Protein AF-A0AAC9N7J7-F1 (afdb_monomer_lite)

Structure (mmCIF, N/CA/C/O backbone):
data_AF-A0AAC9N7J7-F1
#
_entry.id   AF-A0AAC9N7J7-F1
#
loop_
_atom_site.group_PDB
_atom_site.id
_atom_site.type_symbol
_atom_site.label_atom_id
_atom_site.label_alt_id
_atom_site.label_comp_id
_atom_site.label_asym_id
_atom_site.label_entity_id
_atom_site.label_seq_id
_atom_site.pdbx_PDB_ins_code
_atom_site.Cartn_x
_atom_site.Cartn_y
_atom_site.Cartn_z
_atom_site.occupancy
_atom_site.B_iso_or_equiv
_atom_site.auth_seq_id
_atom_site.auth_comp_id
_atom_site.auth_asym_id
_atom_site.auth_atom_id
_atom_site.pdbx_PDB_model_num
ATOM 1 N N . MET A 1 1 ? -11.333 -15.635 13.994 1.00 52.50 1 MET A N 1
ATOM 2 C CA . MET A 1 1 ? -11.514 -14.474 13.108 1.00 52.50 1 MET A CA 1
ATOM 3 C C . MET A 1 1 ? -12.584 -13.625 13.733 1.00 52.50 1 MET A C 1
ATOM 5 O O . MET A 1 1 ? -13.675 -14.127 13.961 1.00 52.50 1 MET A O 1
ATOM 9 N N . SER A 1 2 ? -12.207 -12.418 14.103 1.00 63.62 2 SER A N 1
ATOM 10 C CA . SER A 1 2 ? -13.081 -11.397 14.640 1.00 63.62 2 SER A CA 1
ATOM 11 C C . SER A 1 2 ? -12.754 -10.118 13.852 1.00 63.62 2 SER A C 1
ATOM 13 O O . SER A 1 2 ? -11.612 -9.955 13.396 1.00 63.62 2 SER A O 1
ATOM 15 N N . GLY A 1 3 ? -13.783 -9.338 13.547 1.00 78.00 3 GLY A N 1
ATOM 16 C CA . GLY A 1 3 ? -13.845 -8.346 12.479 1.00 78.00 3 GLY A CA 1
ATOM 17 C C . GLY A 1 3 ? -14.853 -8.775 11.411 1.00 78.00 3 GLY A C 1
ATOM 18 O O . GLY A 1 3 ? -15.411 -9.873 11.491 1.00 78.00 3 GLY A O 1
ATOM 19 N N . GLY A 1 4 ? -15.041 -7.954 10.379 1.00 89.75 4 GLY A N 1
ATOM 20 C CA . GLY A 1 4 ? -15.903 -8.240 9.228 1.00 89.75 4 GLY A CA 1
ATOM 21 C C . GLY A 1 4 ? -17.071 -7.271 9.038 1.00 89.75 4 GLY A C 1
ATOM 22 O O . GLY A 1 4 ? -17.867 -7.472 8.125 1.00 89.75 4 GLY A O 1
ATOM 23 N N . ALA A 1 5 ? -17.165 -6.205 9.837 1.00 94.62 5 ALA A N 1
ATOM 24 C CA . ALA A 1 5 ? -18.116 -5.113 9.622 1.00 94.62 5 ALA A CA 1
ATOM 25 C C . ALA A 1 5 ? -17.969 -4.461 8.231 1.00 94.62 5 ALA A C 1
ATOM 27 O O . ALA A 1 5 ? -18.942 -3.932 7.692 1.00 94.62 5 ALA A O 1
ATOM 28 N N . PHE A 1 6 ? -16.771 -4.518 7.639 1.00 96.00 6 PHE A N 1
ATOM 29 C CA . PHE A 1 6 ? -16.470 -4.019 6.296 1.00 96.00 6 PHE A CA 1
ATOM 30 C C . PHE A 1 6 ? -16.086 -5.114 5.295 1.00 96.00 6 PHE A C 1
ATOM 32 O O . PHE A 1 6 ? -15.389 -4.823 4.324 1.00 96.00 6 PHE A O 1
ATOM 39 N N . ASP A 1 7 ? -16.505 -6.363 5.501 1.00 95.81 7 ASP A N 1
ATOM 40 C CA . ASP A 1 7 ? -16.189 -7.488 4.603 1.00 95.81 7 ASP A CA 1
ATOM 41 C C . ASP A 1 7 ? -14.679 -7.664 4.347 1.00 95.81 7 ASP A C 1
ATOM 43 O O . ASP A 1 7 ? -14.261 -8.029 3.249 1.00 95.81 7 ASP A O 1
ATOM 47 N N . TYR A 1 8 ? -13.841 -7.352 5.340 1.00 93.50 8 TYR A N 1
ATOM 48 C CA . TYR A 1 8 ? -12.380 -7.427 5.238 1.00 93.50 8 TYR A CA 1
ATOM 49 C C . TYR A 1 8 ? -11.752 -6.553 4.128 1.00 93.50 8 TYR A C 1
ATOM 51 O O . TYR A 1 8 ? -10.622 -6.791 3.693 1.00 93.50 8 TYR A O 1
ATOM 59 N N . LYS A 1 9 ? -12.449 -5.494 3.690 1.00 95.75 9 LYS A N 1
ATOM 60 C CA . LYS A 1 9 ? -12.001 -4.596 2.608 1.00 95.75 9 LYS A CA 1
ATOM 61 C C . LYS A 1 9 ? -10.707 -3.830 2.902 1.00 95.75 9 LYS A C 1
ATOM 63 O O . LYS A 1 9 ? -10.108 -3.298 1.972 1.00 95.75 9 LYS A O 1
ATOM 68 N N . GLN A 1 10 ? -10.227 -3.799 4.145 1.00 95.88 10 GLN A N 1
ATOM 69 C CA . GLN A 1 10 ? -8.891 -3.290 4.470 1.00 95.88 10 GLN A CA 1
ATOM 70 C C . GLN A 1 10 ? -7.780 -4.021 3.704 1.00 95.88 10 GLN A C 1
ATOM 72 O O . GLN A 1 10 ? -6.799 -3.388 3.327 1.00 95.88 10 GLN A O 1
ATOM 77 N N . TYR A 1 11 ? -7.941 -5.313 3.392 1.00 96.44 11 TYR A N 1
ATOM 78 C CA . TYR A 1 11 ? -6.942 -6.033 2.598 1.00 96.44 11 TYR A CA 1
ATOM 79 C C . TYR A 1 11 ? -6.872 -5.522 1.161 1.00 96.44 11 TYR A C 1
ATOM 81 O O . TYR A 1 11 ? -5.785 -5.463 0.604 1.00 96.44 11 TYR A O 1
ATOM 89 N N . HIS A 1 12 ? -7.979 -5.037 0.595 1.00 98.12 12 HIS A N 1
ATOM 90 C CA . HIS A 1 12 ? -7.940 -4.380 -0.711 1.00 98.12 12 HIS A CA 1
ATOM 91 C C . HIS A 1 12 ? -7.194 -3.045 -0.660 1.00 98.12 12 HIS A C 1
ATOM 93 O O . HIS A 1 12 ? -6.482 -2.706 -1.598 1.00 98.12 12 HIS A O 1
ATOM 99 N N . ILE A 1 13 ? -7.296 -2.293 0.443 1.00 98.38 13 ILE A N 1
ATOM 100 C CA . ILE A 1 13 ? -6.480 -1.081 0.635 1.00 98.38 13 ILE A CA 1
ATOM 101 C C . ILE 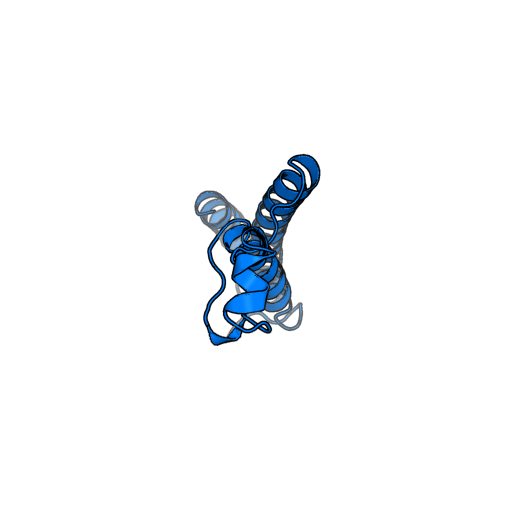A 1 13 ? -4.992 -1.455 0.664 1.00 98.38 13 ILE A C 1
ATOM 103 O O . ILE A 1 13 ? -4.183 -0.774 0.027 1.00 98.38 13 ILE A O 1
ATOM 107 N N . ARG A 1 14 ? -4.655 -2.561 1.342 1.00 98.44 14 ARG A N 1
ATOM 108 C CA . ARG A 1 14 ? -3.295 -3.103 1.373 1.00 98.44 14 ARG A CA 1
ATOM 109 C C . ARG A 1 14 ? -2.782 -3.470 -0.013 1.00 98.44 14 ARG A C 1
ATOM 111 O O . ARG A 1 14 ? -1.750 -2.962 -0.439 1.00 98.44 14 ARG A O 1
ATOM 118 N N . GLU A 1 15 ? -3.538 -4.291 -0.733 1.00 98.50 15 GLU A N 1
ATOM 119 C CA . GLU A 1 15 ? -3.221 -4.722 -2.099 1.00 98.50 15 GLU A CA 1
ATOM 120 C C . GLU A 1 15 ? -2.972 -3.523 -3.024 1.00 98.50 15 GLU A C 1
ATOM 122 O O . GLU A 1 15 ? -2.013 -3.517 -3.800 1.00 98.50 15 GLU A O 1
ATOM 127 N N . ILE A 1 16 ? -3.794 -2.473 -2.914 1.00 98.62 16 ILE A N 1
ATOM 128 C CA . ILE A 1 16 ? -3.629 -1.249 -3.704 1.00 98.62 16 ILE A CA 1
ATOM 129 C C . ILE A 1 16 ? -2.303 -0.566 -3.365 1.00 98.62 16 ILE A C 1
ATOM 131 O O . ILE A 1 16 ? -1.530 -0.266 -4.276 1.00 98.62 16 ILE A O 1
ATOM 135 N N . HIS A 1 17 ? -2.003 -0.311 -2.087 1.00 98.44 17 HIS A N 1
ATOM 136 C CA . HIS A 1 17 ? -0.769 0.406 -1.759 1.00 98.44 17 HIS A CA 1
ATOM 137 C C . HIS A 1 17 ? 0.490 -0.432 -2.007 1.00 98.44 17 HIS A C 1
ATOM 139 O O . HIS A 1 17 ? 1.523 0.131 -2.353 1.00 98.44 17 HIS A O 1
ATOM 145 N N . GLU A 1 18 ? 0.425 -1.759 -1.863 1.00 98.50 18 GLU A N 1
ATOM 146 C CA . GLU A 1 18 ? 1.513 -2.677 -2.225 1.00 98.50 18 GLU A CA 1
ATOM 147 C C . GLU A 1 18 ? 1.758 -2.682 -3.735 1.00 98.50 18 GLU A C 1
ATOM 149 O O . GLU A 1 18 ? 2.908 -2.653 -4.168 1.00 98.50 18 GLU A O 1
ATOM 154 N N . THR A 1 19 ? 0.695 -2.619 -4.540 1.00 98.44 19 THR A N 1
ATOM 155 C CA . THR A 1 19 ? 0.810 -2.477 -5.997 1.00 98.44 19 THR A CA 1
ATOM 156 C C . THR A 1 19 ? 1.497 -1.160 -6.362 1.00 98.44 19 THR A C 1
ATOM 158 O O . THR A 1 19 ? 2.467 -1.162 -7.116 1.00 98.44 19 THR A O 1
ATOM 161 N N . ILE A 1 20 ? 1.056 -0.035 -5.783 1.00 98.19 20 ILE A N 1
ATOM 162 C CA . ILE A 1 20 ? 1.664 1.284 -6.036 1.00 98.19 20 ILE A CA 1
ATOM 163 C C . ILE A 1 20 ? 3.137 1.298 -5.595 1.00 98.19 20 ILE A C 1
ATOM 165 O O . ILE A 1 20 ? 3.991 1.810 -6.320 1.00 98.19 20 ILE A O 1
ATOM 169 N N . GLN A 1 21 ? 3.447 0.714 -4.434 1.00 98.38 21 GLN A N 1
ATOM 170 C CA . GLN A 1 21 ? 4.816 0.570 -3.932 1.00 98.38 21 GLN A CA 1
ATOM 171 C C . GLN A 1 21 ? 5.677 -0.258 -4.894 1.00 98.38 21 GLN A C 1
ATOM 173 O O . GLN A 1 21 ? 6.793 0.148 -5.207 1.00 98.38 21 GLN A O 1
ATOM 178 N N . GLY A 1 22 ? 5.159 -1.378 -5.403 1.00 97.31 22 GLY A N 1
ATOM 179 C CA . GLY A 1 22 ? 5.863 -2.223 -6.365 1.00 97.31 22 GLY A CA 1
ATOM 180 C C . GLY A 1 22 ? 6.178 -1.494 -7.671 1.00 97.31 22 GLY A C 1
ATOM 181 O O . GLY A 1 22 ? 7.296 -1.596 -8.172 1.00 97.31 22 GLY A O 1
ATOM 182 N N . GLU A 1 23 ? 5.235 -0.712 -8.199 1.00 96.44 23 GLU A N 1
ATOM 183 C CA . GLU A 1 23 ? 5.475 0.112 -9.389 1.00 96.44 23 GLU A CA 1
ATOM 184 C C . GLU A 1 23 ? 6.524 1.200 -9.123 1.00 96.44 23 GLU A C 1
ATOM 186 O O . GLU A 1 23 ? 7.470 1.344 -9.897 1.00 96.44 23 GLU A O 1
ATOM 191 N N . LEU A 1 24 ? 6.430 1.900 -7.986 1.00 97.00 24 LEU A N 1
ATOM 192 C CA . LEU A 1 24 ? 7.418 2.900 -7.572 1.00 97.00 24 LEU A CA 1
ATOM 193 C C . LEU A 1 24 ? 8.827 2.299 -7.437 1.00 97.00 24 LEU A C 1
ATOM 195 O O . LEU A 1 24 ? 9.812 2.909 -7.848 1.00 97.00 24 LEU A O 1
ATOM 199 N N . GLU A 1 25 ? 8.940 1.102 -6.867 1.00 96.06 25 GLU A N 1
ATOM 200 C CA . GLU A 1 25 ? 10.222 0.432 -6.661 1.00 96.06 25 GLU A CA 1
ATOM 201 C C . GLU A 1 25 ? 10.863 -0.070 -7.949 1.00 96.06 25 GLU A C 1
ATOM 203 O O . GLU A 1 25 ? 12.084 -0.237 -7.972 1.00 96.06 25 GLU A O 1
ATOM 208 N N . LYS A 1 26 ? 10.079 -0.349 -8.991 1.00 95.31 26 LYS A N 1
ATOM 209 C CA . LYS A 1 26 ? 10.599 -0.784 -10.291 1.00 95.31 26 LYS A CA 1
ATOM 210 C C . LYS A 1 26 ? 11.213 0.370 -11.076 1.00 95.31 26 LYS A C 1
ATOM 212 O O . LYS 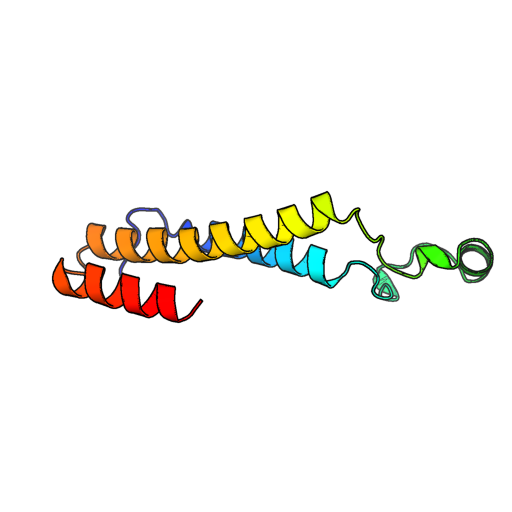A 1 26 ? 12.175 0.126 -11.797 1.00 95.31 26 LYS A O 1
ATOM 217 N N . MET A 1 27 ? 10.698 1.594 -10.936 1.00 94.44 27 MET A N 1
ATOM 218 C CA . MET A 1 27 ? 11.119 2.757 -11.731 1.00 94.44 27 MET A CA 1
ATOM 219 C C . MET A 1 27 ? 12.644 2.921 -11.769 1.00 94.44 27 MET A C 1
ATOM 221 O O . MET A 1 27 ? 13.320 2.934 -10.739 1.00 94.44 27 MET A O 1
ATOM 225 N N . GLY A 1 28 ? 13.198 3.028 -12.977 1.00 92.12 28 GLY A N 1
ATOM 226 C CA . GLY A 1 28 ? 14.634 3.181 -13.209 1.00 92.12 28 GLY A CA 1
ATOM 227 C C . GLY A 1 28 ? 15.482 1.928 -12.969 1.00 92.12 28 GLY A C 1
ATOM 228 O O . GLY A 1 28 ? 16.684 1.967 -13.236 1.00 92.12 28 GLY A O 1
ATOM 229 N N . LYS A 1 29 ? 14.907 0.816 -12.494 1.00 95.12 29 LYS A N 1
ATOM 230 C CA . LYS A 1 29 ? 15.632 -0.451 -12.330 1.00 95.12 29 LYS A CA 1
ATOM 231 C C . LYS A 1 29 ? 15.662 -1.252 -13.633 1.00 95.12 29 LYS A C 1
ATOM 233 O O . LYS A 1 29 ? 14.728 -1.139 -14.430 1.00 95.12 29 LYS A O 1
ATOM 238 N N . PRO A 1 30 ? 16.679 -2.108 -13.828 1.00 95.62 30 PRO A N 1
ATOM 239 C CA . PRO A 1 30 ? 16.706 -3.053 -14.936 1.00 95.62 30 PRO A CA 1
ATOM 240 C C . PRO A 1 30 ? 15.478 -3.959 -14.940 1.00 95.62 30 PRO A C 1
ATOM 242 O O . PRO A 1 30 ? 15.063 -4.470 -13.895 1.00 95.62 30 PRO A O 1
ATOM 245 N N . LYS A 1 31 ? 14.921 -4.170 -16.128 1.00 94.88 31 LYS A N 1
ATOM 246 C CA . LYS A 1 31 ? 13.871 -5.157 -16.366 1.00 94.88 31 LYS A CA 1
ATOM 247 C C . LYS A 1 31 ? 14.431 -6.570 -16.227 1.00 94.88 31 LYS A C 1
ATOM 249 O O . LYS A 1 31 ? 15.610 -6.820 -16.493 1.00 94.88 31 LYS A O 1
ATOM 254 N N . SER A 1 32 ? 13.584 -7.504 -15.800 1.00 93.88 32 SER A N 1
ATOM 255 C CA . SER A 1 32 ? 13.945 -8.920 -15.827 1.00 93.88 32 SER A CA 1
ATOM 256 C C . SER A 1 32 ? 13.966 -9.432 -17.271 1.00 93.88 32 SER A C 1
ATOM 258 O O . SER A 1 32 ? 13.405 -8.801 -18.163 1.00 93.88 32 SER A O 1
ATOM 260 N N . LYS A 1 33 ? 14.571 -10.601 -17.514 1.00 90.88 33 LYS A N 1
ATOM 261 C CA . LYS A 1 33 ? 14.543 -11.217 -18.852 1.00 90.88 33 LYS A CA 1
ATOM 262 C C . LYS A 1 33 ? 13.123 -11.497 -19.346 1.00 90.88 33 LYS A C 1
ATOM 264 O O . LYS A 1 33 ? 12.900 -11.415 -20.546 1.00 90.88 33 LYS A O 1
ATOM 269 N N . ASP A 1 34 ? 12.201 -11.792 -18.434 1.00 93.19 34 ASP A N 1
ATOM 270 C CA . ASP A 1 34 ? 10.807 -12.092 -18.765 1.00 93.19 34 ASP A CA 1
ATOM 271 C C . ASP A 1 34 ? 10.012 -10.821 -19.121 1.00 93.19 34 ASP A C 1
ATOM 273 O O . ASP A 1 34 ? 9.001 -10.901 -19.813 1.00 93.19 34 ASP A O 1
ATOM 277 N N . ASP A 1 35 ? 10.490 -9.645 -18.697 1.00 92.94 35 ASP A N 1
ATOM 278 C CA . ASP A 1 35 ? 9.893 -8.338 -19.005 1.00 92.94 35 ASP A CA 1
ATOM 279 C C . ASP A 1 35 ? 10.473 -7.696 -20.284 1.00 92.94 35 ASP A C 1
ATOM 281 O O . ASP A 1 35 ? 9.959 -6.684 -20.772 1.00 92.94 35 ASP A O 1
ATOM 285 N N . LEU A 1 36 ? 11.570 -8.243 -20.821 1.00 93.50 36 LEU A N 1
ATOM 286 C CA . LEU A 1 36 ? 12.169 -7.790 -22.075 1.00 93.50 36 LEU A CA 1
ATOM 287 C C . LEU A 1 36 ? 11.432 -8.429 -23.259 1.00 93.50 36 LEU A C 1
ATOM 289 O O . LEU A 1 36 ? 11.231 -9.638 -23.310 1.00 93.50 36 LEU A O 1
ATOM 293 N N . TYR A 1 37 ? 11.059 -7.611 -24.241 1.00 90.12 37 TYR A N 1
ATOM 294 C CA . TYR A 1 37 ? 10.302 -8.040 -25.424 1.00 90.12 37 TYR A CA 1
ATOM 295 C C . TYR A 1 37 ? 11.112 -7.947 -26.727 1.00 90.12 37 TYR A C 1
ATOM 297 O O . TYR A 1 37 ? 10.709 -8.507 -27.747 1.00 90.12 37 TYR A O 1
ATOM 305 N N . GLY A 1 38 ? 12.238 -7.226 -26.705 1.00 89.56 38 GLY A N 1
ATOM 306 C CA . GLY A 1 38 ? 13.149 -7.067 -27.836 1.00 89.56 38 GLY A CA 1
ATOM 307 C C . GLY A 1 38 ? 14.255 -8.124 -27.874 1.00 89.56 38 GLY A C 1
ATOM 308 O O . GLY A 1 38 ? 14.529 -8.814 -26.892 1.00 89.56 38 GLY A O 1
ATOM 309 N N . ASN A 1 39 ? 14.918 -8.236 -29.023 1.00 92.44 39 ASN A N 1
ATOM 310 C CA . ASN A 1 39 ? 16.170 -8.979 -29.154 1.00 92.44 39 ASN A CA 1
ATOM 311 C C . ASN A 1 39 ? 17.376 -8.085 -28.792 1.00 92.44 39 ASN A C 1
ATOM 313 O O . ASN A 1 39 ? 17.219 -6.913 -28.460 1.00 92.44 39 ASN A O 1
ATOM 317 N N . GLU A 1 40 ? 18.588 -8.636 -28.859 1.00 91.81 40 GLU A N 1
ATOM 318 C CA . GLU A 1 40 ? 19.823 -7.896 -28.561 1.00 91.81 40 GLU A CA 1
ATOM 319 C C . GLU A 1 40 ? 19.980 -6.645 -29.445 1.00 91.81 40 GLU A C 1
ATOM 321 O O . GLU A 1 40 ? 20.167 -5.553 -28.918 1.00 91.81 40 GLU A O 1
ATOM 326 N N . GLU A 1 41 ? 19.762 -6.769 -30.760 1.00 95.56 41 GLU A N 1
ATOM 327 C CA . GLU A 1 41 ? 19.834 -5.651 -31.719 1.00 95.56 41 GLU A CA 1
ATOM 328 C C . GLU A 1 41 ? 18.845 -4.514 -31.386 1.00 95.56 41 GLU A C 1
ATOM 330 O O . GLU A 1 41 ? 19.162 -3.333 -31.537 1.00 95.56 41 GLU A O 1
ATOM 335 N N . TYR A 1 42 ? 17.648 -4.846 -30.888 1.00 95.12 42 TYR A N 1
ATOM 336 C CA . TYR A 1 42 ? 16.669 -3.856 -30.438 1.00 95.12 42 TYR A CA 1
ATOM 337 C C . TYR A 1 42 ? 17.222 -3.014 -29.284 1.00 95.12 42 TYR A C 1
ATOM 339 O O . TYR A 1 42 ? 17.179 -1.785 -29.336 1.00 95.12 42 TYR A O 1
ATOM 347 N N . TYR A 1 43 ? 17.773 -3.661 -28.256 1.00 94.62 43 TYR A N 1
ATOM 348 C CA . TYR A 1 43 ? 18.283 -2.966 -27.074 1.00 94.62 43 TYR A CA 1
ATOM 349 C C . TYR A 1 43 ? 19.644 -2.298 -27.295 1.00 94.62 43 TYR A C 1
ATOM 351 O O . TYR A 1 43 ? 19.966 -1.356 -26.578 1.00 94.62 43 TYR A O 1
ATOM 359 N N . GLU A 1 44 ? 20.417 -2.699 -28.308 1.00 95.00 44 GLU A N 1
ATOM 360 C CA . GLU A 1 44 ? 21.567 -1.909 -28.774 1.00 95.00 44 GLU A CA 1
ATOM 361 C C . GLU A 1 44 ? 21.129 -0.541 -29.318 1.00 95.00 44 GLU A C 1
ATOM 363 O O . GLU A 1 44 ? 21.818 0.462 -29.117 1.00 95.00 44 GLU A O 1
ATOM 368 N N . LYS A 1 45 ? 19.970 -0.487 -29.988 1.00 96.75 45 LYS A N 1
ATOM 369 C CA . LYS A 1 45 ? 19.402 0.749 -30.537 1.00 96.75 45 LYS A CA 1
ATOM 370 C C . LYS A 1 45 ? 18.642 1.580 -29.497 1.00 96.75 45 LYS A C 1
ATOM 372 O O . LYS A 1 45 ? 18.649 2.805 -29.607 1.00 96.75 45 LYS A O 1
ATOM 377 N N . TYR A 1 46 ? 18.014 0.924 -28.522 1.00 94.94 46 TYR A N 1
ATOM 378 C CA . TYR A 1 46 ? 17.201 1.541 -27.465 1.00 94.94 46 TYR A CA 1
ATOM 379 C C . TYR A 1 46 ? 17.656 1.084 -26.064 1.00 94.94 46 TYR A C 1
ATOM 381 O O . TYR A 1 46 ? 16.905 0.410 -25.348 1.00 94.94 46 TYR A O 1
ATOM 389 N N . PRO A 1 47 ? 18.900 1.396 -25.652 1.00 93.81 47 PRO A N 1
ATOM 390 C CA . PRO A 1 47 ? 19.461 0.922 -24.384 1.00 93.81 47 PRO A CA 1
ATOM 391 C C . PRO A 1 47 ? 18.706 1.444 -23.153 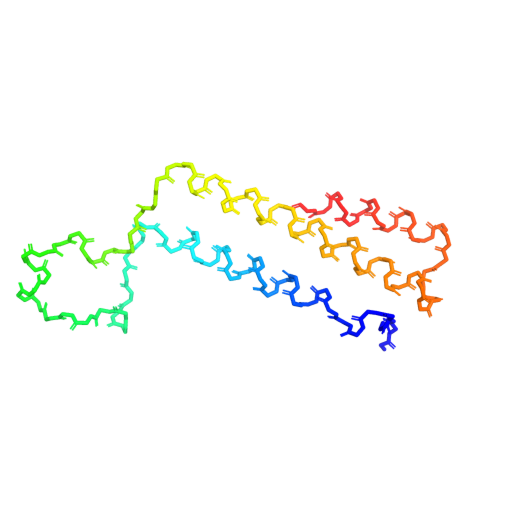1.00 93.81 47 PRO A C 1
ATOM 393 O O . PRO A 1 47 ? 18.715 0.802 -22.105 1.00 93.81 47 PRO A O 1
ATOM 396 N N . GLU A 1 48 ? 18.019 2.580 -23.257 1.00 92.12 48 GLU A N 1
ATOM 397 C CA . GLU A 1 48 ? 17.166 3.135 -22.205 1.00 92.12 48 GLU A CA 1
ATOM 398 C C . GLU A 1 48 ? 15.967 2.237 -21.861 1.00 92.12 48 GLU A C 1
ATOM 400 O O . GLU A 1 48 ? 15.508 2.240 -20.719 1.00 92.12 48 GLU A O 1
ATOM 405 N N . GLU A 1 49 ? 15.492 1.417 -22.807 1.00 94.12 49 GLU A N 1
ATOM 406 C CA . GLU A 1 49 ? 14.349 0.523 -22.596 1.00 94.12 49 GLU A CA 1
ATOM 407 C C . GLU A 1 49 ? 14.695 -0.753 -21.815 1.00 94.12 49 GLU A C 1
ATOM 409 O O . GLU A 1 49 ? 13.784 -1.503 -21.436 1.00 94.12 49 GLU A O 1
ATOM 414 N N . LEU A 1 50 ? 15.986 -0.982 -21.537 1.00 94.56 50 LEU A N 1
ATOM 415 C CA . LEU A 1 50 ? 16.461 -2.045 -20.645 1.00 94.56 50 LEU A CA 1
ATOM 416 C C . LEU A 1 50 ? 16.008 -1.829 -19.198 1.00 94.56 50 LEU A C 1
ATOM 418 O O . LEU A 1 50 ? 15.901 -2.791 -18.437 1.00 94.56 50 LEU A O 1
ATOM 422 N N . ASN A 1 51 ? 15.717 -0.584 -18.821 1.00 95.88 51 ASN A N 1
ATOM 423 C CA . ASN A 1 51 ? 15.214 -0.232 -17.502 1.00 95.88 51 ASN A CA 1
ATOM 424 C C . ASN A 1 51 ? 13.718 0.103 -17.560 1.00 95.88 51 ASN A C 1
ATOM 426 O O . ASN A 1 51 ? 13.156 0.440 -18.605 1.00 95.88 51 ASN A O 1
ATOM 430 N N . TRP A 1 52 ? 13.046 0.013 -16.417 1.00 94.62 52 TRP A N 1
ATOM 431 C CA . TRP A 1 52 ? 11.720 0.598 -16.250 1.00 94.62 52 TRP A CA 1
ATOM 432 C C . TRP A 1 52 ? 11.797 2.120 -16.365 1.00 94.62 52 TRP A C 1
ATOM 434 O O . TRP A 1 52 ? 12.737 2.739 -15.859 1.00 94.62 52 TRP A O 1
ATOM 444 N N . ALA A 1 53 ? 10.792 2.721 -17.003 1.00 92.12 53 ALA A N 1
ATOM 445 C CA . ALA A 1 53 ? 10.708 4.168 -17.139 1.00 92.12 53 ALA A CA 1
ATOM 446 C C . ALA A 1 53 ? 10.691 4.853 -15.762 1.00 92.12 53 ALA A C 1
ATOM 448 O O . ALA A 1 53 ? 10.177 4.310 -14.780 1.00 92.12 53 ALA A O 1
ATOM 449 N N . ILE A 1 54 ? 11.279 6.046 -15.701 1.00 92.06 54 ILE A N 1
ATOM 450 C CA . ILE A 1 54 ? 11.202 6.924 -14.536 1.00 92.06 54 ILE A CA 1
ATOM 451 C C . ILE A 1 54 ? 10.163 7.992 -14.856 1.00 92.06 54 ILE A C 1
ATOM 453 O O . ILE A 1 54 ? 10.297 8.710 -15.846 1.00 92.06 54 ILE A O 1
ATOM 457 N N . GLU A 1 55 ? 9.140 8.086 -14.016 1.00 93.81 55 GLU A N 1
ATOM 458 C CA . GLU A 1 55 ? 8.140 9.146 -14.103 1.00 93.81 55 GLU A CA 1
ATOM 459 C C . GLU A 1 55 ? 8.695 10.484 -13.596 1.00 93.81 55 GLU A C 1
ATOM 461 O O . GLU A 1 55 ? 9.715 10.542 -12.903 1.00 93.81 55 GLU A O 1
ATOM 466 N N . CYS A 1 56 ? 8.017 11.587 -13.917 1.00 96.00 56 CYS A N 1
ATOM 467 C CA . CYS A 1 56 ? 8.426 12.889 -13.401 1.00 96.00 56 CYS A CA 1
ATOM 468 C C . CYS A 1 56 ? 8.296 12.959 -11.867 1.00 96.00 56 CYS A C 1
ATOM 470 O O . CYS A 1 56 ? 7.510 12.242 -11.242 1.00 96.00 56 CYS A O 1
ATOM 472 N N . GLU A 1 57 ? 9.061 13.863 -11.250 1.00 96.38 57 GLU A N 1
ATOM 473 C CA . GLU A 1 57 ? 9.122 14.004 -9.790 1.00 96.38 57 GLU A CA 1
ATOM 474 C C . GLU A 1 57 ? 7.739 14.213 -9.149 1.00 96.38 57 GLU A C 1
ATOM 476 O O . GLU A 1 57 ? 7.457 13.662 -8.085 1.00 96.38 57 GLU A O 1
ATOM 481 N N . GLU A 1 58 ? 6.856 14.962 -9.811 1.00 97.94 58 GLU A N 1
ATOM 482 C CA . GLU A 1 58 ? 5.493 15.215 -9.339 1.00 97.94 58 GLU A CA 1
ATOM 483 C C . GLU A 1 58 ? 4.669 13.922 -9.226 1.00 97.94 58 GLU A C 1
ATOM 485 O O . GLU A 1 58 ? 4.011 13.683 -8.208 1.00 97.94 58 GLU A O 1
ATOM 490 N N . VAL A 1 59 ? 4.760 13.039 -10.224 1.00 96.94 59 VAL A N 1
ATOM 491 C CA . VAL A 1 59 ? 4.081 11.735 -10.216 1.00 96.94 59 VAL A CA 1
ATOM 492 C C . VAL A 1 59 ? 4.686 10.828 -9.146 1.00 96.94 59 VAL A C 1
ATOM 494 O O . VAL A 1 59 ? 3.955 10.243 -8.347 1.00 96.94 59 VAL A O 1
ATOM 497 N N . VAL A 1 60 ? 6.017 10.772 -9.052 1.00 97.44 60 VAL A N 1
ATOM 498 C CA . VAL A 1 60 ? 6.724 9.977 -8.033 1.00 97.44 60 VAL A CA 1
ATOM 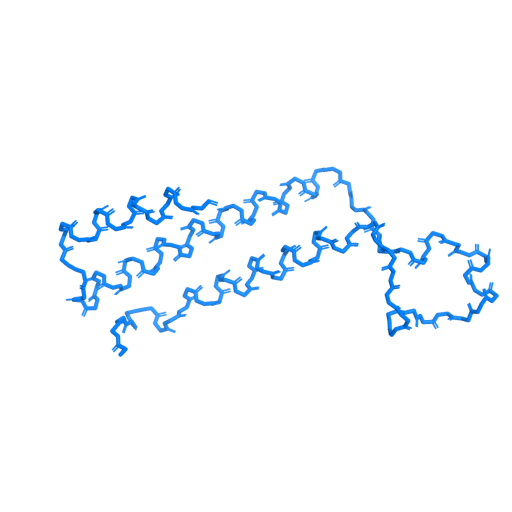499 C C . VAL A 1 60 ? 6.331 10.403 -6.615 1.00 97.44 60 VAL A C 1
ATOM 501 O O . VAL A 1 60 ? 6.075 9.559 -5.753 1.00 97.44 60 VAL A O 1
ATOM 504 N N . ASN A 1 61 ? 6.255 11.708 -6.354 1.00 97.88 61 ASN A N 1
ATOM 505 C CA . ASN A 1 61 ? 5.837 12.221 -5.052 1.00 97.88 61 ASN A CA 1
ATOM 506 C C . ASN A 1 61 ? 4.358 11.927 -4.778 1.00 97.88 61 ASN A C 1
ATOM 508 O O . ASN A 1 61 ? 4.017 11.551 -3.657 1.00 97.88 61 ASN A O 1
ATOM 512 N N . THR A 1 62 ? 3.505 11.983 -5.802 1.00 98.25 62 THR A N 1
ATOM 513 C CA . THR A 1 62 ? 2.096 11.580 -5.691 1.00 98.25 62 THR A CA 1
ATOM 514 C C . THR A 1 62 ? 1.959 10.108 -5.290 1.00 98.25 62 THR A C 1
ATOM 516 O O . THR A 1 62 ? 1.156 9.793 -4.412 1.00 98.25 62 THR A O 1
ATOM 519 N N . TYR A 1 63 ? 2.778 9.208 -5.849 1.00 98.12 63 TYR A N 1
ATOM 520 C CA . TYR A 1 63 ? 2.792 7.786 -5.472 1.00 98.12 63 TYR A CA 1
ATOM 521 C C . TYR A 1 63 ? 3.169 7.604 -3.999 1.00 98.12 63 TYR A C 1
ATOM 523 O O . TYR A 1 63 ? 2.471 6.904 -3.267 1.00 98.12 63 TYR A O 1
ATOM 531 N N . LYS A 1 64 ? 4.232 8.276 -3.537 1.00 98.31 64 LYS A N 1
ATOM 532 C CA . LYS A 1 64 ? 4.660 8.233 -2.128 1.00 98.31 64 LYS A CA 1
ATOM 533 C C . LYS A 1 64 ? 3.556 8.718 -1.189 1.00 98.31 64 LYS A C 1
ATOM 535 O O . LYS A 1 64 ? 3.228 8.032 -0.224 1.00 98.31 64 LYS A O 1
ATOM 540 N N . THR A 1 65 ? 2.933 9.855 -1.505 1.00 98.62 65 THR A N 1
ATOM 541 C CA . THR A 1 65 ? 1.804 10.382 -0.729 1.00 98.62 65 THR A CA 1
ATOM 542 C C . THR A 1 65 ? 0.624 9.411 -0.720 1.00 98.62 65 THR A C 1
ATOM 544 O O . THR A 1 65 ? 0.042 9.171 0.337 1.00 98.62 65 THR A O 1
ATOM 547 N N . ALA A 1 66 ? 0.281 8.811 -1.863 1.00 98.62 66 ALA A N 1
ATOM 548 C CA . ALA A 1 66 ? -0.792 7.824 -1.943 1.00 98.62 66 ALA A CA 1
ATOM 549 C C . ALA A 1 66 ? -0.511 6.608 -1.047 1.00 98.62 66 ALA A C 1
ATOM 551 O O . ALA A 1 66 ? -1.386 6.206 -0.282 1.00 98.62 66 ALA A O 1
ATOM 552 N N . ILE A 1 67 ? 0.713 6.070 -1.075 1.00 98.69 67 ILE A N 1
ATOM 553 C CA . ILE A 1 67 ? 1.130 4.946 -0.224 1.00 98.69 67 ILE A CA 1
ATOM 554 C C . ILE A 1 67 ? 0.977 5.303 1.262 1.00 98.69 67 ILE A C 1
ATOM 556 O O . ILE A 1 67 ? 0.390 4.529 2.017 1.00 98.69 67 ILE A O 1
ATOM 560 N N . GLU A 1 68 ? 1.448 6.476 1.694 1.00 98.50 68 GLU A N 1
ATOM 561 C CA . GLU A 1 68 ? 1.313 6.919 3.090 1.00 98.50 68 GLU A CA 1
ATOM 562 C C . GLU A 1 68 ? -0.151 7.051 3.532 1.00 98.50 68 GLU A C 1
ATOM 564 O O . GLU A 1 68 ? -0.515 6.636 4.638 1.00 98.50 68 GLU A O 1
ATOM 569 N N . LEU A 1 69 ? -1.000 7.632 2.680 1.00 98.75 69 LEU A N 1
ATOM 570 C CA . LEU A 1 69 ? -2.423 7.809 2.963 1.00 98.75 69 LEU A CA 1
ATOM 571 C C . LEU A 1 69 ? -3.150 6.467 3.043 1.00 98.75 69 LEU A C 1
ATOM 573 O O . LEU A 1 69 ? -3.943 6.261 3.961 1.00 98.75 69 LEU A O 1
ATOM 577 N N . LEU A 1 70 ? -2.864 5.551 2.120 1.00 98.69 70 LEU A N 1
ATOM 578 C CA . LEU A 1 70 ? -3.494 4.235 2.075 1.00 98.69 70 LEU A CA 1
ATOM 579 C C . LEU A 1 70 ? -3.060 3.356 3.249 1.00 98.69 70 LEU A C 1
ATOM 581 O O . LEU A 1 70 ? -3.917 2.717 3.849 1.00 98.69 70 LEU A O 1
ATOM 585 N N . LYS A 1 71 ? -1.784 3.387 3.655 1.00 98.69 71 LYS A N 1
ATOM 586 C CA . LYS A 1 71 ? -1.317 2.692 4.869 1.00 98.69 71 LYS A CA 1
ATOM 587 C C . LYS A 1 71 ? -2.051 3.174 6.120 1.00 98.69 71 LYS A C 1
ATOM 589 O O . LYS A 1 71 ? -2.511 2.375 6.932 1.00 98.69 71 LYS A O 1
ATOM 594 N N . LYS A 1 72 ? -2.220 4.494 6.269 1.00 98.69 72 LYS A N 1
ATOM 595 C CA . LYS A 1 72 ? -3.021 5.060 7.367 1.00 98.69 72 LYS A CA 1
ATOM 596 C C . LYS A 1 72 ? -4.477 4.612 7.258 1.00 98.69 72 LYS A C 1
ATOM 598 O O . LYS A 1 72 ? -5.042 4.162 8.251 1.00 98.69 72 LYS A O 1
ATOM 603 N N . ALA A 1 73 ? -5.074 4.709 6.071 1.00 98.62 73 ALA A N 1
ATOM 604 C CA . ALA A 1 73 ? -6.453 4.296 5.834 1.00 98.62 73 ALA A CA 1
ATOM 605 C C . ALA A 1 73 ? -6.678 2.818 6.185 1.00 98.62 73 ALA A C 1
ATOM 607 O O . ALA A 1 73 ? -7.662 2.511 6.851 1.00 98.62 73 ALA A O 1
ATOM 608 N N . GLU A 1 74 ? -5.756 1.926 5.821 1.00 98.50 74 GLU A N 1
ATOM 609 C CA . GLU A 1 74 ? -5.805 0.507 6.180 1.00 98.50 74 GLU A CA 1
ATOM 610 C C . GLU A 1 74 ? -5.897 0.317 7.700 1.00 98.50 74 GLU A C 1
ATOM 612 O O . GLU A 1 74 ? -6.806 -0.363 8.180 1.00 98.50 74 GLU A O 1
ATOM 617 N N . VAL A 1 75 ? -5.011 0.968 8.465 1.00 98.44 75 VAL A N 1
ATOM 618 C CA . VAL A 1 75 ? -5.004 0.902 9.937 1.00 98.44 75 VAL A CA 1
ATOM 619 C C . VAL A 1 75 ? -6.326 1.404 10.518 1.00 98.44 75 VAL A C 1
ATOM 621 O O . VAL A 1 75 ? -6.919 0.741 11.371 1.00 98.44 75 VAL A O 1
ATOM 624 N N . TYR A 1 76 ? -6.820 2.552 10.047 1.00 98.44 76 TYR A N 1
ATOM 625 C CA . TYR A 1 76 ? -8.102 3.096 10.501 1.00 98.44 76 TYR A CA 1
ATOM 626 C C . TYR A 1 76 ? -9.262 2.142 10.205 1.00 98.44 76 TYR A C 1
ATOM 628 O O . TYR A 1 76 ? -10.054 1.852 11.102 1.00 98.44 76 TYR A O 1
ATOM 636 N N . VAL A 1 77 ? -9.356 1.632 8.975 1.00 97.94 77 VAL A N 1
ATOM 637 C CA . VAL A 1 77 ? -10.427 0.719 8.554 1.00 97.94 77 VAL A CA 1
ATOM 638 C C . VAL A 1 77 ? -10.383 -0.563 9.379 1.00 97.94 77 VAL A C 1
ATOM 640 O O . VAL A 1 77 ? -11.414 -0.957 9.914 1.00 97.94 77 VAL A O 1
ATOM 643 N N . GLN A 1 78 ? -9.204 -1.157 9.576 1.00 97.44 78 GLN A N 1
ATOM 644 C CA . GLN A 1 78 ? -9.032 -2.357 10.397 1.00 97.44 78 GLN A CA 1
ATOM 645 C C . GLN A 1 78 ? -9.456 -2.138 11.858 1.00 97.44 78 GLN A C 1
ATOM 647 O O . GLN A 1 78 ? -10.109 -2.997 12.453 1.00 97.44 78 GLN A O 1
ATOM 652 N N . ARG A 1 79 ? -9.091 -0.998 12.457 1.00 97.75 79 ARG A N 1
ATOM 653 C CA . ARG A 1 79 ? -9.403 -0.693 13.863 1.00 97.75 79 ARG A CA 1
ATOM 654 C C . ARG A 1 79 ? -10.879 -0.381 14.076 1.00 97.75 79 ARG A C 1
ATOM 656 O O . ARG A 1 79 ? -11.457 -0.815 15.069 1.00 97.75 79 ARG A O 1
ATOM 663 N N . ILE A 1 80 ? -11.496 0.341 13.144 1.00 98.06 80 ILE A N 1
ATOM 664 C CA . ILE A 1 80 ? -12.935 0.623 13.186 1.00 98.06 80 ILE A CA 1
ATOM 665 C C . ILE A 1 80 ? -13.734 -0.662 12.940 1.00 98.06 80 ILE A C 1
ATOM 667 O O . ILE A 1 80 ? -14.728 -0.885 13.623 1.00 98.06 80 ILE A O 1
ATOM 671 N N . ASP A 1 81 ? -13.290 -1.530 12.028 1.00 97.75 81 ASP A N 1
ATOM 672 C CA . ASP A 1 81 ? -13.918 -2.829 11.767 1.00 97.75 81 ASP A CA 1
ATOM 673 C C . ASP A 1 81 ? -13.984 -3.698 13.034 1.00 97.75 81 ASP A C 1
ATOM 675 O O . ASP A 1 81 ? -15.052 -4.204 13.387 1.00 97.75 81 ASP A O 1
ATOM 679 N N . TRP A 1 82 ? -12.878 -3.788 13.778 1.00 97.12 82 TRP A N 1
ATOM 680 C CA . TRP A 1 82 ? -12.830 -4.480 15.070 1.00 97.12 82 TRP A CA 1
ATOM 681 C C . TRP A 1 82 ? -13.698 -3.824 16.141 1.00 97.12 82 TRP A C 1
ATOM 683 O O . TRP A 1 82 ? -14.360 -4.528 16.903 1.00 97.12 82 TRP A O 1
ATOM 693 N N . TYR A 1 83 ? -13.753 -2.493 16.186 1.00 97.62 83 TYR A N 1
ATOM 694 C CA . TYR A 1 83 ? -14.638 -1.784 17.109 1.00 97.62 83 TYR A CA 1
ATOM 695 C C . TYR A 1 83 ? -16.120 -2.075 16.820 1.00 97.62 83 TYR A C 1
ATOM 697 O O . TYR A 1 83 ? -16.878 -2.418 17.725 1.00 97.62 83 TYR A O 1
ATOM 705 N N . LEU A 1 84 ? -16.535 -2.007 15.551 1.00 97.06 84 LEU A N 1
ATOM 706 C CA . LEU A 1 84 ? -17.917 -2.281 15.139 1.00 97.06 84 LEU A CA 1
ATOM 707 C C . LEU A 1 84 ? -18.309 -3.754 15.298 1.00 97.06 84 LEU A C 1
ATOM 709 O O . LEU A 1 84 ? -19.478 -4.052 15.537 1.00 97.06 84 LEU A O 1
ATOM 713 N N . SER A 1 85 ? -17.341 -4.664 15.196 1.00 95.75 85 SER A N 1
ATOM 714 C CA . SER A 1 85 ? -17.551 -6.105 15.376 1.00 95.75 85 SER A CA 1
ATOM 715 C C . SER A 1 85 ? -17.580 -6.534 16.851 1.00 95.75 85 SER A C 1
ATOM 717 O O . SER A 1 85 ? -17.893 -7.686 17.142 1.00 95.75 85 SER A O 1
ATOM 719 N N . GLY A 1 86 ? -17.295 -5.617 17.785 1.00 95.06 86 GLY A N 1
ATOM 720 C CA . GLY A 1 86 ? -17.280 -5.882 19.228 1.00 95.06 86 GLY A CA 1
ATOM 721 C C . GLY A 1 86 ? -15.969 -6.473 19.757 1.00 95.06 86 GLY A C 1
ATOM 722 O O . GLY A 1 86 ? -15.917 -6.903 20.909 1.00 95.06 86 GLY A O 1
ATOM 723 N N . ASP A 1 87 ? -14.913 -6.479 18.946 1.00 95.38 87 ASP A N 1
ATOM 724 C CA . ASP A 1 87 ? -13.602 -7.029 19.312 1.00 95.38 87 ASP A CA 1
ATOM 725 C C . ASP A 1 87 ? -12.732 -6.030 20.051 1.00 95.38 87 ASP A C 1
ATOM 727 O O . ASP A 1 87 ? -11.934 -6.392 20.921 1.00 95.38 87 ASP A O 1
ATOM 731 N N . ASP A 1 88 ? -12.881 -4.761 19.678 1.00 95.81 88 ASP A N 1
ATOM 732 C CA . ASP A 1 88 ? -12.334 -3.640 20.409 1.00 95.81 88 ASP A CA 1
ATOM 733 C C . ASP A 1 88 ? -13.448 -2.941 21.197 1.00 95.81 88 ASP A C 1
ATOM 735 O O . ASP A 1 88 ? -14.472 -2.536 20.652 1.00 95.81 88 ASP A O 1
ATOM 739 N N . GLY A 1 89 ? -13.220 -2.753 22.498 1.00 96.56 89 GLY A N 1
ATOM 740 C CA . GLY A 1 89 ? -13.947 -1.758 23.282 1.00 96.56 89 GLY A CA 1
ATOM 741 C C . GLY A 1 89 ? -13.360 -0.363 23.051 1.00 96.56 89 GLY A C 1
ATOM 742 O O . GLY A 1 89 ? -12.308 -0.214 22.436 1.00 96.56 89 GLY A O 1
ATOM 743 N N . VAL A 1 90 ? -13.997 0.679 23.588 1.00 98.06 90 VAL A N 1
ATOM 744 C CA . VAL A 1 90 ? -13.568 2.079 23.375 1.00 98.06 90 VAL A CA 1
ATOM 745 C C . VAL A 1 90 ? -12.099 2.308 23.754 1.00 98.06 90 VAL A C 1
ATOM 747 O O . VAL A 1 90 ? -1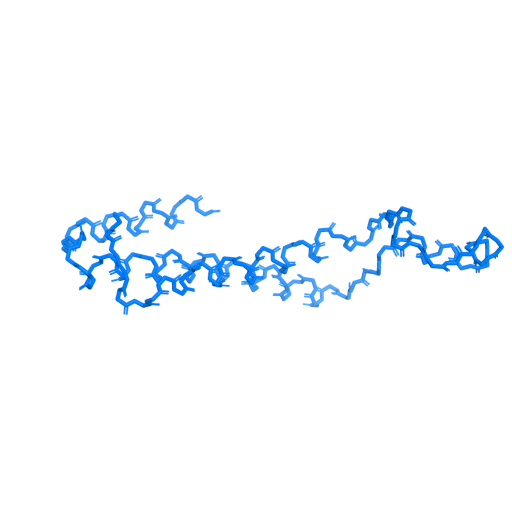1.347 2.913 22.992 1.00 98.06 90 VAL A O 1
ATOM 750 N N . GLU A 1 91 ? -11.669 1.803 24.914 1.00 98.06 91 GLU A N 1
ATOM 751 C CA . GLU A 1 91 ? -10.292 1.976 25.388 1.00 98.06 91 GLU A CA 1
ATOM 752 C C . GLU A 1 91 ? -9.282 1.232 24.502 1.00 98.06 91 GLU A C 1
ATOM 754 O O . GLU A 1 91 ? -8.260 1.802 24.112 1.00 98.06 91 GLU A O 1
ATOM 759 N N . SER A 1 92 ? -9.566 -0.030 24.150 1.00 97.75 92 SER A N 1
ATOM 760 C CA . SER A 1 92 ? -8.663 -0.812 23.303 1.00 97.75 92 SER A CA 1
ATOM 761 C C . SER A 1 92 ? -8.605 -0.262 21.881 1.00 97.75 92 SER A C 1
ATOM 763 O O . SER A 1 92 ? -7.505 -0.178 21.341 1.00 97.75 92 SER A O 1
ATOM 765 N N . PHE A 1 93 ? -9.728 0.199 21.323 1.00 98.00 93 PHE A N 1
ATOM 766 C CA . PHE A 1 93 ? -9.781 0.869 20.025 1.00 98.00 93 PHE A CA 1
ATOM 767 C C . PHE A 1 93 ? -8.837 2.076 19.984 1.00 98.00 93 PHE A C 1
ATOM 769 O O . PHE A 1 93 ? -7.920 2.110 19.165 1.00 98.00 93 PHE A O 1
ATOM 776 N N . LEU A 1 94 ? -9.009 3.040 20.896 1.00 98.50 94 LEU A N 1
ATOM 777 C CA . LEU A 1 94 ? -8.220 4.278 20.894 1.00 98.50 94 LEU A CA 1
ATOM 778 C C . LEU A 1 94 ? -6.730 4.015 21.131 1.00 98.50 94 LEU A C 1
ATOM 780 O O . LEU A 1 94 ? -5.881 4.573 20.433 1.00 98.50 94 LEU A O 1
ATOM 784 N N . ARG A 1 95 ? -6.402 3.146 22.096 1.00 98.56 95 ARG A N 1
ATOM 785 C CA . ARG A 1 95 ? -5.011 2.803 22.408 1.00 98.56 95 ARG A CA 1
ATOM 786 C C . ARG A 1 95 ? -4.337 2.092 21.237 1.00 98.56 95 ARG A C 1
ATOM 788 O O . ARG A 1 95 ? -3.261 2.504 20.816 1.00 98.56 95 ARG A O 1
ATOM 795 N N . ARG A 1 96 ? -4.962 1.042 20.698 1.00 98.31 96 ARG A N 1
ATOM 796 C CA . ARG A 1 96 ? -4.360 0.231 19.634 1.00 98.31 96 ARG A CA 1
ATOM 797 C C . ARG A 1 96 ? -4.316 0.967 18.294 1.00 98.31 96 ARG A C 1
ATOM 799 O O . ARG A 1 96 ? -3.388 0.737 17.530 1.00 98.31 96 ARG A O 1
ATOM 806 N N . LEU A 1 97 ? -5.271 1.860 18.018 1.00 98.56 97 LEU A N 1
ATOM 807 C CA . LEU A 1 97 ? -5.209 2.753 16.858 1.00 98.56 97 LEU A CA 1
ATOM 808 C C . LEU A 1 97 ? -3.958 3.634 16.918 1.00 98.56 97 LEU A C 1
ATOM 810 O O . LEU A 1 97 ? -3.220 3.711 15.942 1.00 98.56 97 LEU A O 1
ATOM 814 N N . LYS A 1 98 ? -3.694 4.258 18.071 1.00 98.56 98 LYS A N 1
ATOM 815 C CA . LYS A 1 98 ? -2.482 5.058 18.268 1.00 98.56 98 LYS A CA 1
ATOM 816 C C . LYS A 1 98 ? -1.215 4.211 18.099 1.00 98.56 98 LYS A C 1
ATOM 818 O O . LYS A 1 98 ? -0.346 4.592 17.326 1.00 98.56 98 LYS A O 1
ATOM 823 N N . GLU A 1 99 ? -1.142 3.062 18.773 1.00 98.50 99 GLU A N 1
ATOM 824 C CA . GLU A 1 99 ? 0.011 2.151 18.697 1.00 98.50 99 GLU A CA 1
ATOM 825 C C . GLU A 1 99 ? 0.290 1.661 17.270 1.00 98.50 99 GLU A C 1
ATOM 827 O O . GLU A 1 99 ? 1.446 1.473 16.908 1.00 98.50 99 GLU A O 1
ATOM 832 N N . ASP A 1 100 ? -0.742 1.416 16.462 1.00 98.31 100 ASP A N 1
ATOM 833 C CA . ASP A 1 100 ? -0.561 0.966 15.081 1.00 98.31 100 ASP A CA 1
ATOM 834 C C . ASP A 1 100 ? -0.159 2.103 14.144 1.00 98.31 100 ASP A C 1
ATOM 836 O O . ASP A 1 100 ? 0.692 1.899 13.284 1.00 98.31 100 ASP 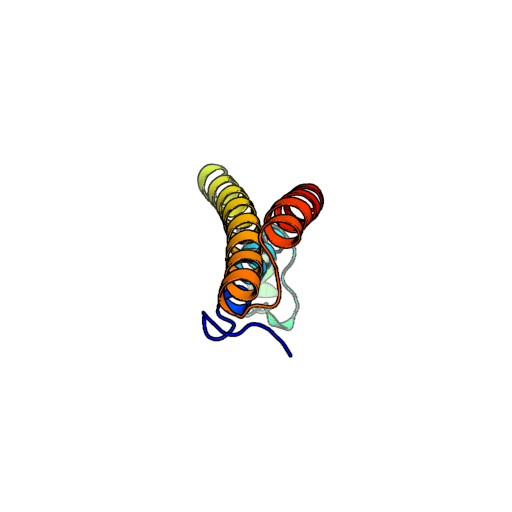A O 1
ATOM 840 N N . LEU A 1 101 ? -0.716 3.305 14.324 1.00 98.44 101 LEU A N 1
ATOM 841 C CA . LEU A 1 101 ? -0.294 4.484 13.564 1.00 98.44 101 LEU A CA 1
ATOM 842 C C . LEU A 1 101 ? 1.160 4.873 13.868 1.00 98.44 101 LEU A C 1
ATOM 844 O O . LEU A 1 101 ? 1.844 5.364 12.978 1.00 98.44 101 LEU A O 1
ATOM 848 N N . GLU A 1 102 ? 1.637 4.645 15.095 1.00 98.12 102 GLU A N 1
ATOM 849 C CA . GLU A 1 102 ? 3.039 4.855 15.492 1.00 98.12 102 GLU A CA 1
ATOM 850 C C . GLU A 1 102 ? 4.008 3.815 14.900 1.00 98.12 102 GLU A C 1
ATOM 852 O O . GLU A 1 102 ? 5.215 4.045 14.907 1.00 98.12 102 GLU A O 1
ATOM 857 N N . LYS A 1 103 ? 3.506 2.676 14.401 1.00 97.50 103 LYS A N 1
ATOM 858 C CA . LYS A 1 103 ? 4.315 1.615 13.769 1.00 97.50 103 LYS A CA 1
ATOM 859 C C . LYS A 1 103 ? 4.438 1.752 12.248 1.00 97.50 103 LYS A C 1
ATOM 861 O O . LYS A 1 103 ? 5.162 0.952 11.655 1.00 97.50 103 LYS A O 1
ATOM 866 N N . LEU A 1 104 ? 3.701 2.680 11.632 1.00 95.00 104 LEU A N 1
ATOM 867 C CA . LEU A 1 104 ? 3.802 2.978 10.199 1.00 95.00 104 LEU A CA 1
ATOM 868 C C . LEU A 1 104 ? 5.135 3.652 9.866 1.00 95.00 104 LEU A C 1
ATOM 870 O O . LEU A 1 104 ? 5.693 3.289 8.806 1.00 95.00 104 LEU A O 1
#

Foldseek 3Di:
DFFCPPPLCLVVLVVVLVVLVVLLVQAFAFDDPVRDDDDPVVCVVVVVVRGHHHDDPVVSVVSVVSSLVSQLVSLLNRLVRNCVRVNDDPVRSVVVSVVSNVVD

pLDDT: mean 95.42, std 6.04, range [52.5, 98.75]

Radius of gyration: 20.04 Å; chains: 1; bounding box: 40×30×57 Å

Organism: NCBI:txid1492737

Secondary structure (DSSP, 8-state):
----TTTTTHHHHHHHHHHHHHHHHHTTSBPPTTT--S-HHHHHH-GGGGBPPPPPHHHHHHHHHHHHHHHHHHHHHHHHHHHHTTSS-HHHHHHHHHHHHTT-

Sequence (104 aa):
MSGGAFDYKQYHIREIHETIQGELEKMGKPKSKDDLYGNEEYYEKYPEELNWAIECEEVVNTYKTAIELLKKAEVYVQRIDWYLSGDDGVESFLRRLKEDLEKL